Protein AF-A0A7C0WA78-F1 (afdb_monomer)

pLDDT: mean 73.38, std 9.31, range [49.22, 86.94]

Mean predicted aligned er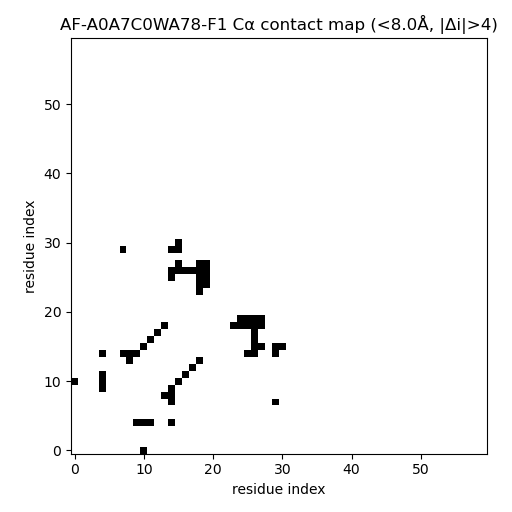ror: 9.39 Å

Foldseek 3Di:
DPPLCVVQVHDLCVSAVVCVVVVHVRNVVSVVCVVCVVVVVVVVVVVVVVVVVVVVVVVD

Solvent-accessible surface area (backbone atoms only — not comparable to full-atom values): 3311 Å² total; per-residue (Å²): 128,63,69,67,24,61,77,52,75,25,52,72,63,58,26,27,55,53,28,42,75,68,69,39,69,65,9,52,54,49,46,52,52,51,53,51,51,52,52,51,48,51,54,50,50,51,56,52,49,52,58,49,52,52,54,55,56,73,73,103

Secondary structure (DSSP, 8-state):
--HHHHHTTS-HIIIIIHHHHTT-HHHHHHHHHHHHHHHHHHHHHHHHHHHHHHHHHTT-

Structure (mmCIF, N/CA/C/O backbone):
data_AF-A0A7C0WA78-F1
#
_entry.id   AF-A0A7C0WA78-F1
#
loop_
_atom_site.group_PDB
_atom_site.id
_atom_site.type_symbol
_atom_site.label_atom_id
_atom_site.label_alt_id
_atom_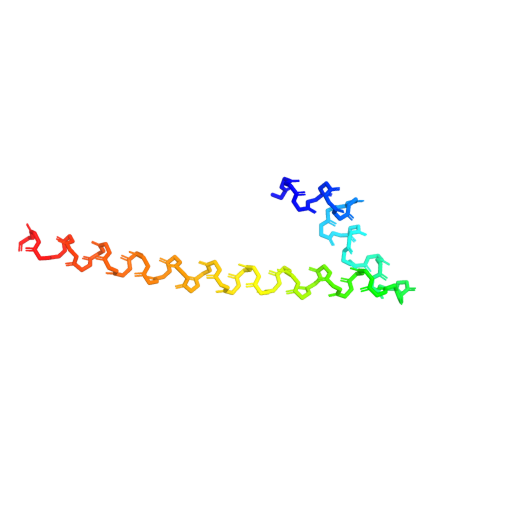site.label_comp_id
_atom_site.label_asym_id
_atom_site.label_entity_id
_atom_site.label_seq_id
_atom_site.pdbx_PDB_ins_code
_atom_site.Cartn_x
_atom_site.Cartn_y
_atom_site.Cartn_z
_atom_site.occupancy
_atom_site.B_iso_or_equiv
_atom_site.auth_seq_id
_atom_site.auth_comp_id
_atom_site.auth_asym_id
_atom_site.auth_atom_id
_atom_site.pdbx_PDB_model_num
ATOM 1 N N . MET A 1 1 ? 5.377 2.352 5.816 1.00 58.09 1 MET A N 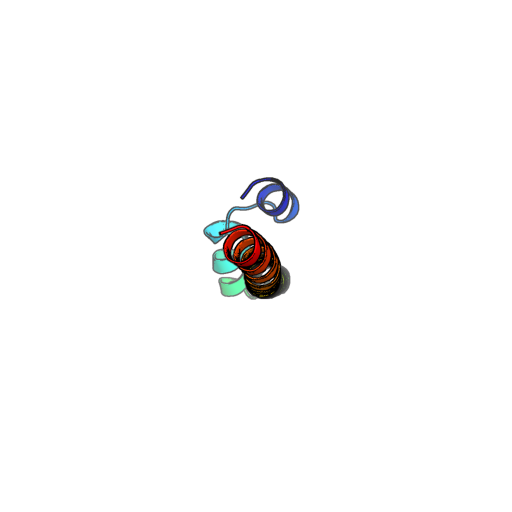1
ATOM 2 C CA . MET A 1 1 ? 5.805 1.575 4.628 1.00 58.09 1 MET A CA 1
ATOM 3 C C . MET A 1 1 ? 6.889 0.571 5.027 1.00 58.09 1 MET A C 1
ATOM 5 O O . MET A 1 1 ? 8.044 0.755 4.686 1.00 58.09 1 MET A O 1
ATOM 9 N N . GLY A 1 2 ? 6.545 -0.436 5.838 1.00 60.84 2 GLY A N 1
ATOM 10 C CA . GLY A 1 2 ? 7.534 -1.344 6.446 1.00 60.84 2 GLY A CA 1
ATOM 11 C C . GLY A 1 2 ? 7.629 -2.679 5.713 1.00 60.84 2 GLY A C 1
ATOM 12 O O . GLY A 1 2 ? 8.510 -2.889 4.887 1.00 60.84 2 GLY A O 1
ATOM 13 N N . ILE A 1 3 ? 6.674 -3.571 5.974 1.00 63.75 3 ILE A N 1
ATOM 14 C CA . ILE A 1 3 ? 6.661 -4.930 5.409 1.00 63.75 3 ILE A CA 1
ATOM 15 C C . ILE A 1 3 ? 6.499 -4.904 3.881 1.00 63.75 3 ILE A C 1
ATOM 17 O O . ILE A 1 3 ? 7.260 -5.553 3.170 1.00 63.75 3 ILE A O 1
ATOM 21 N N . GLY A 1 4 ? 5.585 -4.078 3.361 1.00 60.38 4 GLY A N 1
ATOM 22 C CA . GLY A 1 4 ? 5.359 -3.961 1.914 1.00 60.38 4 GLY A CA 1
ATOM 23 C C . GLY A 1 4 ? 6.572 -3.445 1.131 1.00 60.38 4 GLY A C 1
ATOM 24 O O . GLY A 1 4 ? 6.804 -3.896 0.016 1.00 60.38 4 GLY A O 1
ATOM 25 N N . ALA A 1 5 ? 7.392 -2.572 1.730 1.00 60.69 5 ALA A N 1
ATOM 26 C CA . ALA A 1 5 ? 8.601 -2.054 1.085 1.00 60.69 5 ALA A CA 1
ATOM 27 C C . ALA A 1 5 ? 9.731 -3.096 1.025 1.00 60.69 5 ALA A C 1
ATOM 29 O O . ALA A 1 5 ? 10.542 -3.085 0.103 1.00 60.69 5 ALA A O 1
ATOM 30 N N . ARG A 1 6 ? 9.768 -4.029 1.987 1.00 64.56 6 ARG A N 1
ATOM 31 C CA . ARG A 1 6 ? 10.698 -5.165 1.953 1.00 64.56 6 ARG A CA 1
ATOM 32 C C . ARG A 1 6 ? 10.275 -6.235 0.952 1.00 64.56 6 ARG A C 1
ATOM 34 O O . ARG A 1 6 ? 11.127 -6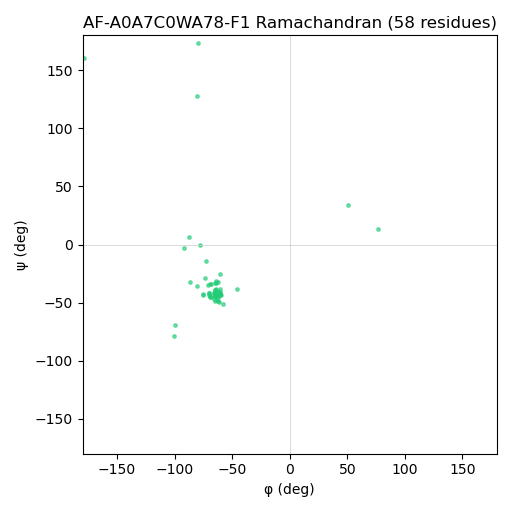.722 0.222 1.00 64.56 6 ARG A O 1
ATOM 41 N N . ILE A 1 7 ? 8.983 -6.565 0.886 1.00 68.12 7 ILE A N 1
ATOM 42 C CA . ILE A 1 7 ? 8.453 -7.554 -0.072 1.00 68.12 7 ILE A CA 1
ATOM 43 C C . ILE A 1 7 ? 8.614 -7.059 -1.515 1.00 68.12 7 ILE A C 1
ATOM 45 O O . ILE A 1 7 ? 8.977 -7.832 -2.392 1.00 68.12 7 ILE A O 1
ATOM 49 N N . ALA A 1 8 ? 8.399 -5.764 -1.756 1.00 65.12 8 ALA A N 1
ATOM 50 C CA . ALA A 1 8 ? 8.527 -5.175 -3.086 1.00 65.12 8 ALA A CA 1
ATOM 51 C C . ALA A 1 8 ? 9.950 -4.705 -3.439 1.00 65.12 8 ALA A C 1
ATOM 53 O O . ALA A 1 8 ? 10.135 -4.079 -4.482 1.00 65.12 8 ALA A O 1
ATOM 54 N N . LEU A 1 9 ? 10.944 -4.983 -2.579 1.00 69.12 9 LEU A N 1
ATOM 55 C CA . LEU A 1 9 ? 12.351 -4.593 -2.758 1.00 69.12 9 LEU A CA 1
ATOM 56 C C . LEU A 1 9 ? 12.528 -3.094 -3.088 1.00 69.12 9 LEU A C 1
ATOM 58 O O . LEU A 1 9 ? 13.419 -2.708 -3.843 1.00 69.12 9 LEU A O 1
ATOM 62 N N . GLY A 1 10 ? 11.668 -2.232 -2.538 1.00 70.38 10 GLY A N 1
ATOM 63 C CA . GLY A 1 10 ? 11.651 -0.813 -2.871 1.00 70.38 10 GLY A CA 1
ATOM 64 C C . GLY A 1 10 ? 10.609 -0.008 -2.100 1.00 70.38 10 GLY A C 1
ATOM 65 O O . GLY A 1 10 ? 9.641 -0.534 -1.557 1.00 70.38 10 GLY A O 1
ATOM 66 N N . CYS A 1 11 ? 10.804 1.309 -2.057 1.00 78.31 11 CYS A N 1
ATOM 67 C CA . CYS A 1 11 ? 9.765 2.256 -1.651 1.00 78.31 11 CYS A CA 1
ATOM 68 C C . CYS A 1 11 ? 8.797 2.507 -2.818 1.00 78.31 11 CYS A C 1
ATOM 70 O O . CYS A 1 11 ? 9.074 2.087 -3.937 1.00 78.31 11 CYS A O 1
ATOM 72 N N . ASN A 1 12 ? 7.702 3.243 -2.606 1.00 72.75 12 ASN A N 1
ATOM 73 C CA . ASN A 1 12 ? 6.756 3.587 -3.679 1.00 72.75 12 ASN A CA 1
ATOM 74 C C . ASN A 1 12 ? 7.438 4.068 -4.976 1.00 72.75 12 ASN A C 1
ATOM 76 O O . ASN A 1 12 ? 7.021 3.679 -6.057 1.00 72.75 12 ASN A O 1
ATOM 80 N N . ILE A 1 13 ? 8.523 4.841 -4.885 1.00 71.06 13 ILE A N 1
ATOM 81 C CA . ILE A 1 13 ? 9.275 5.342 -6.048 1.00 71.06 13 ILE A CA 1
ATOM 82 C C . ILE A 1 13 ? 10.015 4.208 -6.785 1.00 71.06 13 ILE A C 1
ATOM 84 O O . ILE A 1 13 ? 9.943 4.110 -8.008 1.00 71.06 13 ILE A O 1
ATOM 88 N N . GLY A 1 14 ? 10.684 3.317 -6.047 1.00 67.56 14 GLY A N 1
ATOM 89 C CA . GLY A 1 14 ? 11.465 2.210 -6.616 1.00 67.56 14 GLY A CA 1
ATOM 90 C C . GLY A 1 14 ? 10.637 0.994 -7.042 1.00 67.56 14 GLY A C 1
ATOM 91 O O . GLY A 1 14 ? 10.945 0.361 -8.049 1.00 67.56 14 GLY A O 1
ATOM 92 N N . ALA A 1 15 ? 9.578 0.678 -6.296 1.00 70.00 15 ALA A N 1
ATOM 93 C CA . ALA A 1 15 ? 8.724 -0.484 -6.523 1.00 70.00 15 ALA A CA 1
ATOM 94 C C . ALA A 1 15 ? 7.598 -0.212 -7.533 1.00 70.00 15 ALA A C 1
ATOM 96 O O . ALA A 1 15 ? 7.231 -1.117 -8.276 1.00 70.00 15 ALA A O 1
ATOM 97 N N . PHE A 1 16 ? 7.069 1.018 -7.591 1.00 71.81 16 PHE A N 1
ATOM 98 C CA . PHE A 1 16 ? 6.008 1.393 -8.531 1.00 71.81 16 PHE A CA 1
ATOM 99 C C . PHE A 1 16 ? 6.571 2.133 -9.748 1.00 71.81 16 PHE A C 1
ATOM 101 O O . PHE A 1 16 ? 6.603 1.579 -10.840 1.00 71.81 16 PHE A O 1
ATOM 108 N N . PHE A 1 17 ? 7.067 3.362 -9.573 1.00 71.56 17 PHE A N 1
ATOM 109 C CA . PHE A 1 17 ? 7.342 4.269 -10.696 1.00 71.56 17 PHE A CA 1
ATOM 110 C C . PHE A 1 17 ? 8.446 3.771 -11.637 1.00 71.56 17 PHE A C 1
ATOM 112 O O . PHE A 1 17 ? 8.260 3.793 -12.849 1.00 71.56 17 PHE A O 1
ATOM 119 N N . ILE A 1 18 ? 9.564 3.271 -11.103 1.00 74.44 18 ILE A N 1
ATOM 120 C CA . ILE A 1 18 ? 10.682 2.768 -11.922 1.00 74.44 18 ILE A CA 1
ATOM 121 C C . ILE A 1 18 ? 10.330 1.458 -12.645 1.00 74.44 18 ILE A C 1
ATOM 123 O O . ILE A 1 18 ? 10.642 1.303 -13.824 1.00 74.44 18 ILE A O 1
ATOM 127 N N . ARG A 1 19 ? 9.654 0.5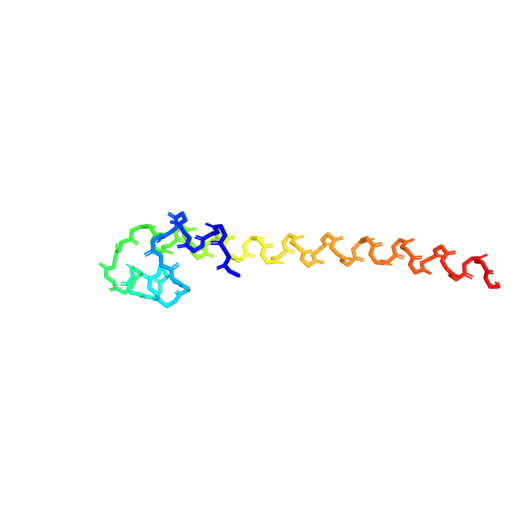22 -11.967 1.00 73.50 19 ARG A N 1
ATOM 128 C CA . ARG A 1 19 ? 9.250 -0.773 -12.547 1.00 73.50 19 ARG A CA 1
ATOM 129 C C . ARG A 1 19 ? 8.145 -0.607 -13.595 1.00 73.50 19 ARG A C 1
ATOM 131 O O . ARG A 1 19 ? 8.239 -1.200 -14.662 1.00 73.50 19 ARG A O 1
ATOM 138 N N . VAL A 1 20 ? 7.150 0.245 -13.331 1.00 75.44 20 VAL A N 1
ATOM 139 C CA . VAL A 1 20 ? 6.079 0.575 -14.288 1.00 75.44 20 VAL A CA 1
ATOM 140 C C . VAL A 1 20 ? 6.631 1.309 -15.510 1.00 75.44 20 VAL A C 1
ATOM 142 O O . VAL A 1 20 ? 6.271 0.955 -16.628 1.00 75.44 20 VAL A O 1
ATOM 145 N N . ALA A 1 21 ? 7.528 2.286 -15.325 1.00 75.19 21 ALA A N 1
ATOM 146 C CA . ALA A 1 21 ? 8.161 2.996 -16.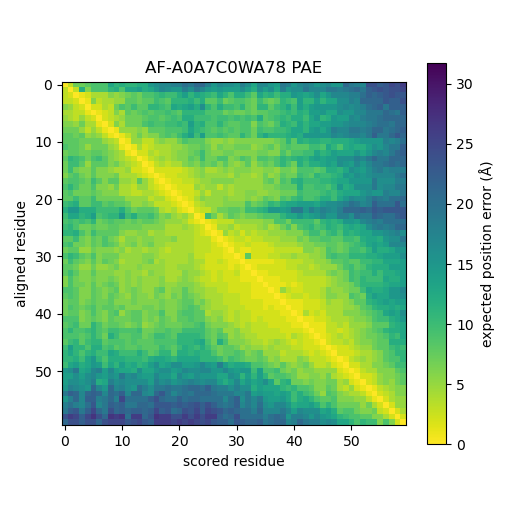441 1.00 75.19 21 ALA A CA 1
ATOM 147 C C . ALA A 1 21 ? 9.043 2.073 -17.300 1.00 75.19 21 ALA A C 1
ATOM 149 O O . ALA A 1 21 ? 9.133 2.262 -18.509 1.00 75.19 21 ALA A O 1
ATOM 150 N N . GLY A 1 22 ? 9.653 1.053 -16.688 1.00 74.38 22 GLY A N 1
ATOM 151 C CA . GLY A 1 22 ? 10.398 0.001 -17.384 1.00 74.38 22 GLY A CA 1
ATOM 152 C C . GLY A 1 22 ? 9.533 -1.077 -18.052 1.00 74.38 22 GLY A C 1
ATOM 153 O O . GLY A 1 22 ? 10.093 -1.987 -18.654 1.00 74.38 22 GLY A O 1
ATOM 154 N N . GLY A 1 23 ? 8.199 -1.007 -17.950 1.00 75.50 23 GLY A N 1
ATOM 155 C CA . GLY A 1 23 ? 7.280 -1.995 -18.530 1.00 75.50 23 GLY A CA 1
ATOM 156 C C . GLY A 1 23 ? 7.174 -3.312 -17.751 1.00 75.50 23 GLY A C 1
ATOM 157 O O . GLY A 1 23 ? 6.632 -4.287 -18.267 1.00 75.50 23 GLY A O 1
ATOM 158 N N . ASP A 1 24 ? 7.678 -3.360 -16.517 1.00 77.31 24 ASP A N 1
ATOM 159 C CA . ASP A 1 24 ? 7.690 -4.571 -15.702 1.00 77.31 24 ASP A CA 1
ATOM 160 C C . ASP A 1 24 ? 6.314 -4.812 -15.036 1.00 77.31 24 ASP A C 1
ATOM 162 O O . ASP A 1 24 ? 5.794 -3.922 -14.342 1.00 77.31 24 ASP A O 1
ATOM 166 N N . PRO A 1 25 ? 5.715 -6.011 -15.182 1.00 75.44 25 PRO A N 1
ATOM 167 C CA . PRO A 1 25 ? 4.412 -6.333 -14.594 1.00 75.44 25 PRO A CA 1
ATOM 168 C C . PRO A 1 25 ? 4.389 -6.231 -13.062 1.00 75.44 25 PRO A C 1
ATOM 170 O O . PRO A 1 25 ? 3.334 -5.988 -12.470 1.00 75.44 25 PRO A O 1
ATOM 173 N N . GLY A 1 26 ? 5.543 -6.385 -12.401 1.00 74.00 26 GLY A N 1
ATOM 174 C CA . GLY A 1 26 ? 5.662 -6.292 -10.948 1.00 74.00 26 GLY A CA 1
ATOM 175 C C . GLY A 1 26 ? 5.334 -4.899 -10.410 1.00 74.00 26 GLY A C 1
ATOM 176 O O . GLY A 1 26 ? 4.732 -4.777 -9.342 1.00 74.00 26 GLY A O 1
ATOM 177 N N . GLY A 1 27 ? 5.638 -3.846 -11.178 1.00 75.00 27 GLY A N 1
ATOM 178 C CA . GLY A 1 27 ? 5.263 -2.478 -10.822 1.00 75.00 27 GLY A CA 1
ATOM 179 C C . GLY A 1 27 ? 3.747 -2.276 -10.835 1.00 75.00 27 GLY A C 1
ATOM 180 O O . GLY A 1 27 ? 3.184 -1.692 -9.911 1.00 75.00 27 GLY A O 1
ATOM 181 N N . TRP A 1 28 ? 3.055 -2.834 -11.828 1.00 73.88 28 TRP A N 1
ATOM 182 C CA . TRP A 1 28 ? 1.593 -2.771 -11.913 1.00 73.88 28 TRP A CA 1
ATOM 183 C C . TRP A 1 28 ? 0.910 -3.517 -10.764 1.00 73.88 28 TRP A C 1
ATOM 185 O O . TRP A 1 28 ? -0.030 -2.993 -10.161 1.00 73.88 28 TRP A O 1
ATOM 195 N N . LEU A 1 29 ? 1.419 -4.699 -10.403 1.00 79.62 29 LEU A N 1
ATOM 196 C CA . LEU A 1 29 ? 0.903 -5.479 -9.277 1.00 79.62 29 LEU A CA 1
ATOM 197 C C . LEU A 1 29 ? 1.045 -4.720 -7.948 1.00 79.62 29 LEU A C 1
ATOM 199 O O . LEU A 1 29 ? 0.118 -4.702 -7.136 1.00 79.62 29 LEU A O 1
ATOM 203 N N . PHE A 1 30 ? 2.176 -4.036 -7.750 1.00 79.12 30 PHE A N 1
ATOM 204 C CA . PHE A 1 30 ? 2.396 -3.199 -6.572 1.00 79.12 30 PHE A CA 1
ATOM 205 C C . PHE A 1 30 ? 1.438 -1.998 -6.527 1.00 79.12 30 PHE A C 1
ATOM 207 O O . PHE A 1 30 ? 0.905 -1.676 -5.465 1.00 79.12 30 PHE A O 1
ATOM 214 N N . GLY A 1 31 ? 1.155 -1.375 -7.674 1.00 79.25 31 GLY A N 1
ATOM 215 C CA . GLY A 1 31 ? 0.171 -0.295 -7.780 1.00 79.25 31 GLY A CA 1
ATOM 216 C C . GLY A 1 31 ? -1.239 -0.727 -7.395 1.00 79.25 31 GLY A C 1
ATOM 217 O O . GLY A 1 31 ? -1.874 -0.089 -6.557 1.00 79.25 31 GLY A O 1
ATOM 218 N N . ILE A 1 32 ? -1.709 -1.846 -7.951 1.00 83.88 32 ILE A N 1
ATOM 219 C CA . ILE A 1 32 ? -3.039 -2.393 -7.648 1.00 83.88 32 ILE A CA 1
ATOM 220 C C . ILE A 1 32 ? -3.144 -2.759 -6.164 1.00 83.88 32 ILE A C 1
ATOM 222 O O . ILE A 1 32 ? -4.121 -2.398 -5.508 1.00 83.88 32 ILE A O 1
ATOM 226 N N . GLY A 1 33 ? -2.118 -3.413 -5.609 1.00 84.75 33 GLY A N 1
ATOM 227 C CA . GLY A 1 33 ? -2.070 -3.752 -4.187 1.00 84.75 33 GLY A CA 1
ATOM 228 C C . GLY A 1 33 ? -2.111 -2.520 -3.279 1.00 84.75 33 GLY A C 1
ATOM 229 O O . GLY A 1 33 ? -2.789 -2.530 -2.253 1.00 84.75 33 GLY A O 1
ATOM 230 N N . MET A 1 34 ? -1.446 -1.433 -3.671 1.00 82.94 34 MET A N 1
ATOM 231 C CA . MET A 1 34 ? -1.445 -0.183 -2.912 1.00 82.94 34 MET A CA 1
ATOM 232 C C . MET A 1 34 ? -2.805 0.526 -2.953 1.00 82.94 34 MET A C 1
ATOM 234 O O . MET A 1 34 ? -3.294 0.971 -1.914 1.00 82.94 34 MET A O 1
ATOM 238 N N . VAL A 1 35 ? -3.437 0.593 -4.128 1.00 86.50 35 VAL A N 1
ATOM 239 C CA . VAL A 1 35 ? -4.761 1.210 -4.307 1.00 86.50 35 VAL A CA 1
ATOM 240 C C . VAL A 1 35 ? -5.833 0.429 -3.550 1.00 86.50 35 VAL A C 1
ATOM 242 O O . VAL A 1 35 ? -6.594 1.018 -2.782 1.00 86.50 35 VAL A O 1
ATOM 245 N N . LEU A 1 36 ? -5.864 -0.899 -3.702 1.00 86.88 36 LEU A N 1
ATOM 246 C CA . LEU A 1 36 ? -6.815 -1.749 -2.985 1.00 86.88 36 LEU A CA 1
ATOM 247 C C . LEU A 1 36 ? -6.575 -1.712 -1.476 1.00 86.88 36 LEU A C 1
ATOM 249 O O . LEU A 1 36 ? -7.529 -1.563 -0.717 1.00 86.88 36 LEU A O 1
ATOM 253 N N . GLY A 1 37 ? -5.319 -1.788 -1.029 1.00 84.38 37 GLY A N 1
ATOM 254 C CA . GLY A 1 37 ? -4.979 -1.721 0.391 1.00 84.38 37 GLY A CA 1
ATOM 255 C C . GLY A 1 37 ? -5.408 -0.402 1.039 1.00 84.38 37 GLY A C 1
ATOM 256 O O . GLY A 1 37 ? -5.983 -0.410 2.127 1.00 84.38 37 GLY A O 1
ATOM 257 N N . GLY A 1 38 ? -5.198 0.726 0.353 1.00 84.00 38 GLY A N 1
ATOM 258 C CA . GLY A 1 38 ? -5.662 2.038 0.806 1.00 84.00 38 GLY A CA 1
ATOM 259 C C . GLY A 1 38 ? -7.188 2.142 0.841 1.00 84.00 38 GLY A C 1
ATOM 260 O O . GLY A 1 38 ? -7.754 2.555 1.851 1.00 84.00 38 GLY A O 1
ATOM 261 N N . TYR A 1 39 ? -7.866 1.712 -0.224 1.00 85.81 39 TYR A N 1
ATOM 262 C CA . TYR A 1 39 ? -9.325 1.769 -0.318 1.00 85.81 39 TYR A CA 1
ATOM 263 C C . TYR A 1 39 ? -10.016 0.901 0.742 1.00 85.81 39 TYR A C 1
ATOM 265 O O . TYR A 1 39 ? -10.914 1.367 1.447 1.00 85.81 39 TYR A O 1
ATOM 273 N N . VAL A 1 40 ? -9.567 -0.348 0.899 1.00 86.94 40 VAL A N 1
ATOM 274 C CA . VAL A 1 40 ? -10.099 -1.283 1.899 1.00 86.94 40 VAL A CA 1
ATOM 275 C C . VAL A 1 40 ? -9.788 -0.797 3.311 1.00 86.94 40 VAL A C 1
ATOM 277 O O . VAL A 1 40 ? -10.671 -0.827 4.166 1.00 86.94 40 VAL A O 1
ATOM 280 N N . GLY A 1 41 ? -8.575 -0.288 3.547 1.00 84.94 41 GLY A N 1
ATOM 281 C CA . GLY A 1 41 ? -8.190 0.288 4.833 1.00 84.94 41 GLY A CA 1
ATOM 282 C C . GLY A 1 41 ? -9.098 1.449 5.233 1.00 84.94 41 GLY A C 1
ATOM 283 O O . GLY A 1 41 ? -9.677 1.423 6.315 1.00 84.94 41 GLY A O 1
ATOM 284 N N . VAL A 1 42 ? -9.298 2.428 4.346 1.00 85.88 42 VAL A N 1
ATOM 285 C CA . VAL A 1 42 ? -10.171 3.582 4.614 1.00 85.88 42 VAL A CA 1
ATOM 286 C C . VAL A 1 42 ? -11.614 3.143 4.829 1.00 85.88 42 VAL A C 1
ATOM 288 O O . VAL A 1 42 ? -12.235 3.579 5.791 1.00 85.88 4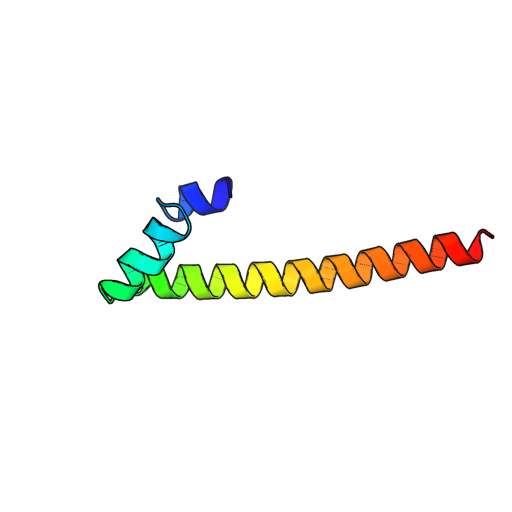2 VAL A O 1
ATOM 291 N N . ARG A 1 43 ? -12.153 2.249 3.992 1.00 82.69 43 ARG A N 1
ATOM 292 C CA . ARG A 1 43 ? -13.519 1.721 4.151 1.00 82.69 43 ARG A CA 1
ATOM 293 C C . ARG A 1 43 ? -13.720 1.011 5.488 1.00 82.69 43 ARG A C 1
ATOM 295 O O . ARG A 1 43 ? -14.744 1.221 6.135 1.00 82.69 43 ARG A O 1
ATOM 302 N N . PHE A 1 44 ? -12.755 0.193 5.897 1.00 86.19 44 PHE A N 1
ATOM 303 C CA . PHE A 1 44 ? -12.808 -0.530 7.162 1.00 86.19 44 PHE A CA 1
ATOM 304 C C . PHE A 1 44 ? -12.703 0.416 8.361 1.00 86.19 44 PHE A C 1
ATOM 306 O O . PHE A 1 44 ? -13.500 0.315 9.290 1.00 86.19 44 PHE A O 1
ATOM 313 N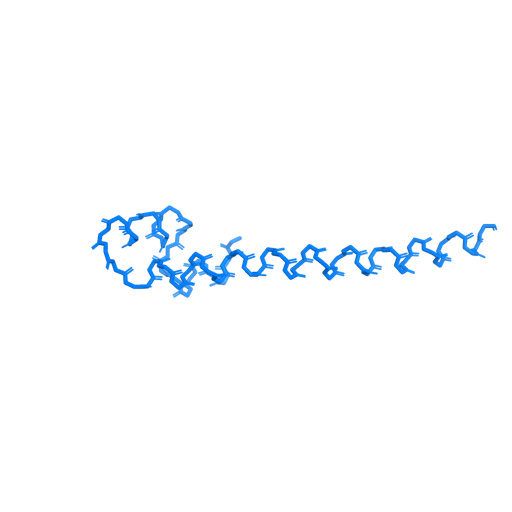 N . PHE A 1 45 ? -11.775 1.375 8.317 1.00 82.31 45 PHE A N 1
ATOM 314 C CA . PHE A 1 45 ? -11.640 2.386 9.364 1.00 82.31 45 PHE A CA 1
ATOM 315 C C . PHE A 1 45 ? -12.872 3.277 9.467 1.00 82.31 45 PHE A C 1
ATOM 317 O O . PHE A 1 45 ? -13.306 3.560 10.574 1.00 82.31 45 PHE A O 1
ATOM 324 N N . ASN A 1 46 ? -13.462 3.684 8.343 1.00 81.94 46 ASN A N 1
ATOM 325 C CA . ASN A 1 46 ? -14.671 4.499 8.353 1.00 81.94 46 ASN A CA 1
ATOM 326 C C . ASN A 1 46 ? -15.824 3.736 9.023 1.00 81.94 46 ASN A C 1
ATOM 328 O O . ASN A 1 46 ? -16.401 4.229 9.978 1.00 81.94 46 ASN A O 1
ATOM 332 N N . TRP A 1 47 ? -16.062 2.478 8.635 1.00 81.44 47 TRP A N 1
ATOM 333 C CA . TRP A 1 47 ? -17.072 1.622 9.272 1.00 81.44 47 TRP A CA 1
ATOM 334 C C . TRP A 1 47 ? -16.814 1.369 10.766 1.00 81.44 47 TRP A C 1
ATOM 336 O O . TRP A 1 47 ? -17.747 1.361 11.570 1.00 81.44 47 TRP A O 1
ATOM 346 N N . TRP A 1 48 ? -15.555 1.150 11.150 1.00 80.00 48 TRP A N 1
ATOM 347 C CA . TRP A 1 48 ? -15.193 0.898 12.543 1.00 80.00 48 TRP A CA 1
ATOM 348 C C . TRP A 1 48 ? -15.357 2.150 13.407 1.00 80.00 48 TRP A C 1
ATOM 350 O O . TRP A 1 48 ? -15.932 2.075 14.491 1.00 80.00 48 TRP A O 1
ATOM 360 N N . THR A 1 49 ? -14.898 3.300 12.912 1.00 78.31 49 THR A N 1
ATOM 361 C CA . THR A 1 49 ? -15.044 4.593 13.582 1.00 78.31 49 THR A CA 1
ATOM 362 C 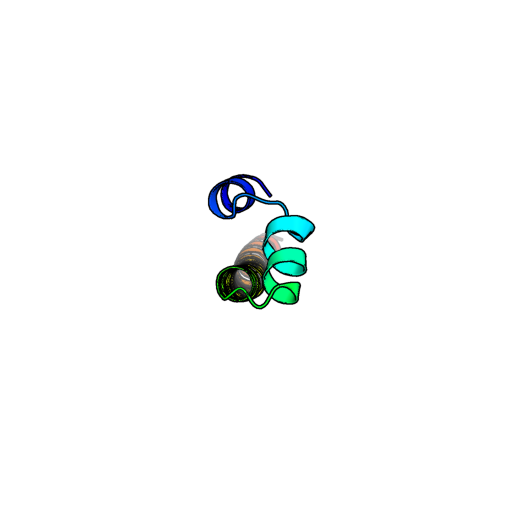C . THR A 1 49 ? -16.510 4.989 13.694 1.00 78.31 49 THR A C 1
ATOM 364 O O . THR A 1 49 ? -16.928 5.372 14.777 1.00 78.31 49 THR A O 1
ATOM 367 N N . ASP A 1 50 ? -17.310 4.818 12.642 1.00 75.31 50 ASP A N 1
ATOM 368 C CA . ASP A 1 50 ? -18.746 5.127 12.655 1.00 75.31 50 ASP A CA 1
ATOM 369 C C . ASP A 1 50 ? -19.490 4.292 13.714 1.00 75.31 50 ASP A C 1
ATOM 371 O O . ASP A 1 50 ? -20.239 4.823 14.534 1.00 75.31 50 ASP A O 1
ATOM 375 N N . ARG A 1 51 ? -19.168 2.993 13.826 1.00 71.31 51 ARG A N 1
ATOM 376 C CA . ARG A 1 51 ? -19.694 2.133 14.902 1.00 71.31 51 ARG A CA 1
ATOM 377 C C . ARG A 1 51 ? -19.231 2.529 16.301 1.00 71.31 51 ARG A C 1
ATOM 379 O O . ARG A 1 51 ? -19.960 2.289 17.263 1.00 71.31 51 ARG A O 1
ATOM 386 N N . LYS A 1 52 ? -18.013 3.050 16.442 1.00 68.62 52 LYS A N 1
ATOM 387 C CA . LYS A 1 52 ? -17.485 3.484 17.740 1.00 68.62 52 LYS A CA 1
ATOM 388 C C . LYS A 1 52 ? -18.118 4.809 18.172 1.00 68.62 52 LYS A C 1
ATOM 390 O O . LYS A 1 52 ? -18.568 4.914 19.305 1.00 68.62 52 LYS A O 1
ATOM 395 N N . MET A 1 53 ? -18.234 5.753 17.240 1.00 63.41 53 MET A N 1
ATOM 396 C CA . MET A 1 53 ? -18.869 7.058 17.428 1.00 63.41 53 MET A CA 1
ATOM 397 C C . MET A 1 53 ? -20.365 6.933 17.738 1.00 63.41 53 MET A C 1
ATOM 399 O O . MET A 1 53 ? -20.860 7.648 18.603 1.00 63.41 53 MET A O 1
ATOM 403 N N . ALA A 1 54 ? -21.076 5.994 17.103 1.00 65.06 54 ALA A N 1
ATOM 404 C CA . ALA A 1 54 ? -22.476 5.710 17.426 1.00 65.06 54 ALA A CA 1
ATOM 405 C C . ALA A 1 54 ? -22.649 5.254 18.886 1.00 65.06 54 ALA A C 1
ATOM 407 O O . ALA A 1 54 ? -23.528 5.746 19.584 1.00 65.06 54 ALA A O 1
ATOM 408 N N . LYS A 1 55 ? -21.758 4.383 19.378 1.00 61.19 55 LYS A N 1
ATOM 409 C CA . LYS A 1 55 ? -21.776 3.926 20.777 1.00 61.19 55 LYS A CA 1
ATOM 410 C C . LYS A 1 55 ? -21.389 5.010 21.778 1.00 61.19 55 LYS A C 1
ATOM 412 O O . LYS A 1 55 ? -21.898 4.995 22.891 1.00 61.19 55 LYS A O 1
ATOM 417 N N . GLU A 1 56 ? -20.478 5.912 21.415 1.00 61.28 56 GLU A N 1
ATOM 418 C CA . GLU A 1 56 ? -20.142 7.050 22.276 1.00 61.28 56 GLU A CA 1
ATOM 419 C C . GLU A 1 56 ? -21.286 8.071 22.326 1.00 61.28 56 GLU A C 1
ATOM 421 O O . GLU A 1 56 ? -21.544 8.594 23.400 1.00 61.28 56 GLU A O 1
ATOM 426 N N . MET A 1 57 ? -22.039 8.289 21.238 1.00 58.44 57 MET A N 1
ATOM 427 C CA . MET A 1 57 ? -23.246 9.134 21.264 1.00 58.44 57 MET A CA 1
ATOM 428 C C . MET A 1 57 ? -24.411 8.542 22.069 1.00 58.44 57 MET A C 1
ATOM 430 O O . MET A 1 57 ? -25.151 9.303 22.674 1.00 58.44 57 MET A O 1
ATOM 434 N N . GLU A 1 58 ? -24.590 7.218 22.091 1.00 55.72 58 GLU A N 1
ATOM 435 C CA . GLU A 1 58 ? -25.619 6.562 22.924 1.00 55.72 58 GLU A CA 1
ATOM 436 C C . GLU A 1 58 ? -25.281 6.570 24.425 1.00 55.72 58 GLU A C 1
ATOM 438 O O . GLU A 1 58 ? -26.139 6.274 25.255 1.00 55.72 58 GLU A O 1
ATOM 443 N N . ALA A 1 59 ? -24.028 6.870 24.776 1.00 57.09 59 ALA A N 1
ATOM 444 C CA . ALA A 1 59 ? -23.563 6.972 26.156 1.00 57.09 59 ALA A CA 1
ATOM 445 C C . ALA A 1 59 ? -23.653 8.402 26.733 1.00 57.09 59 ALA A C 1
ATOM 447 O O . ALA A 1 59 ? -23.330 8.578 27.910 1.00 57.09 59 ALA A O 1
ATOM 448 N N . PHE A 1 60 ? -24.065 9.393 25.928 1.00 49.22 60 PHE A N 1
ATOM 449 C CA . PHE A 1 60 ? -24.325 10.775 26.351 1.00 49.22 60 PHE A CA 1
ATOM 450 C C . PHE A 1 60 ? -25.804 11.025 26.653 1.00 49.22 60 PHE A C 1
ATOM 452 O O . PHE A 1 60 ? -26.666 10.543 25.885 1.00 49.22 60 PHE A O 1
#

Sequence (60 aa):
MGIGARIALGCNIGAFFIRVAGGDPGGWLFGIGMVLGGYVGVRFFNWWTDRKMAKEMEAF

Radius of gyration: 17.17 Å; Cα contacts (8 Å, |Δi|>4): 32; chains: 1; bounding box: 38×18×45 Å